Protein AF-M1N8I2-F1 (afdb_monomer)

Organism: NCBI:txid931276

Solvent-accessible surface area (backbone atoms only — not comparable to full-atom values): 5843 Å² total; per-residue (Å²): 134,85,81,77,73,77,91,69,78,76,63,72,50,46,72,57,96,87,40,76,35,54,60,81,72,56,94,90,54,83,43,53,17,76,81,79,70,45,77,57,53,86,85,63,51,53,88,51,69,68,58,28,52,51,28,64,56,58,30,38,48,61,67,54,48,52,52,52,51,54,50,50,39,69,74,36,86,63,51,58,59,53,52,56,50,54,54,53,54,67,76,76,109

Radius of gyration: 16.56 Å; Cα contacts (8 Å, |Δi|>4): 73; chains: 1; bounding box: 58×29×34 Å

Sequence (93 aa):
MKIVLDNNMNAEDYTRNGQNIPKKPEPGQPIICQYCNEIIYPSEFSKDSFQRKFEFKWHLHPWCKEAMLNQADRGTPGLIDERKKAARRLEEE

Foldseek 3Di:
DDPPPPPDPPQPF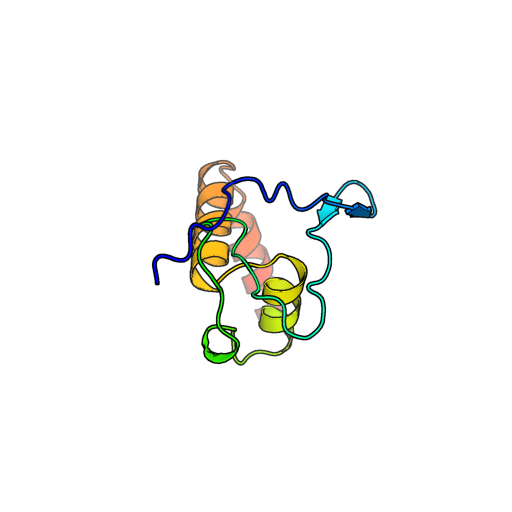DADPNDRWGPQDDVPDFQAAPQPRDTDDPVQADPDPVRNVVCRRRVHGPVSVVVVVVVVCVVDPPVVVVVVVVVVVVVVD

Mean predicted aligned error: 11.29 Å

pLDDT: mean 75.96, std 16.74, range [31.19, 94.06]

Structure (mmCIF, N/CA/C/O backbone):
data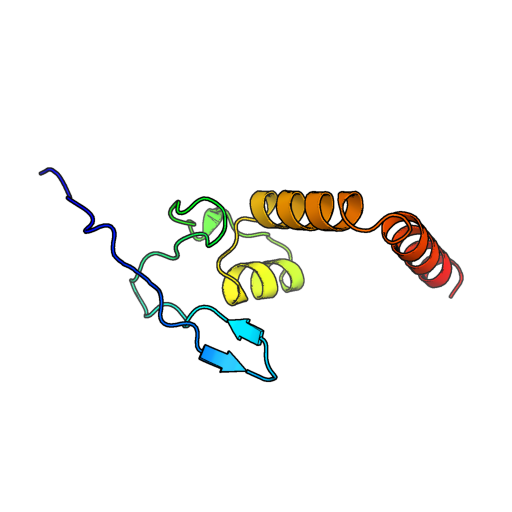_AF-M1N8I2-F1
#
_entry.id   AF-M1N8I2-F1
#
loop_
_atom_site.group_PDB
_atom_site.id
_atom_site.type_symbol
_atom_site.label_atom_id
_atom_site.label_alt_id
_atom_site.label_comp_id
_atom_site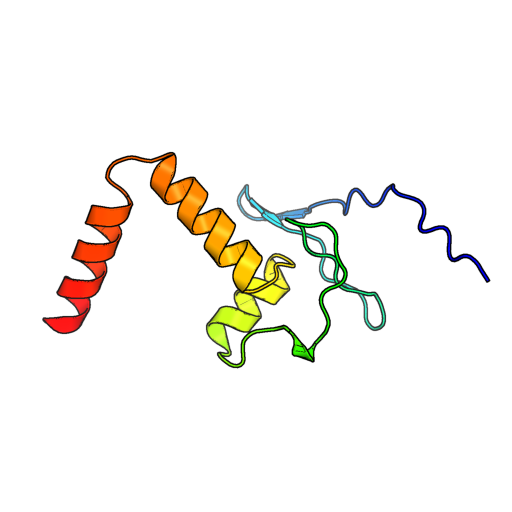.label_asym_id
_atom_site.label_entity_id
_atom_site.label_seq_id
_atom_site.pdbx_PDB_ins_code
_atom_site.Cartn_x
_atom_site.Cartn_y
_atom_site.Cartn_z
_atom_site.occupancy
_atom_site.B_iso_or_equiv
_atom_site.auth_seq_id
_atom_site.auth_comp_id
_atom_site.auth_asym_id
_atom_site.auth_atom_id
_atom_site.pdbx_PDB_model_num
ATOM 1 N N . MET A 1 1 ? -31.399 -11.433 7.686 1.00 35.91 1 MET A N 1
ATOM 2 C CA . MET A 1 1 ? -31.239 -9.987 7.427 1.00 35.91 1 MET A CA 1
ATOM 3 C C . MET A 1 1 ? -30.311 -9.834 6.234 1.00 35.91 1 MET A C 1
ATOM 5 O O . MET A 1 1 ? -29.158 -10.223 6.340 1.00 35.91 1 MET A O 1
ATOM 9 N N . LYS A 1 2 ? -30.821 -9.392 5.080 1.00 31.19 2 LYS A N 1
ATOM 10 C CA . LYS A 1 2 ? -29.981 -9.042 3.928 1.00 31.19 2 LYS A CA 1
ATOM 11 C C . LYS A 1 2 ? -29.542 -7.599 4.138 1.00 31.19 2 LYS A C 1
ATOM 13 O O . LYS A 1 2 ? -30.381 -6.708 4.076 1.00 31.19 2 LYS A O 1
ATOM 18 N N . ILE A 1 3 ? -28.270 -7.394 4.458 1.00 42.38 3 ILE A N 1
ATOM 19 C CA . ILE A 1 3 ? -27.675 -6.060 4.442 1.00 42.38 3 ILE A CA 1
ATOM 20 C C . ILE A 1 3 ? -27.515 -5.720 2.961 1.00 42.38 3 ILE A C 1
ATOM 22 O O . ILE A 1 3 ? -26.640 -6.251 2.282 1.00 42.38 3 ILE A O 1
ATOM 26 N N . VAL A 1 4 ? -28.451 -4.933 2.440 1.00 37.44 4 VAL A N 1
ATOM 27 C CA . VAL A 1 4 ? -28.302 -4.2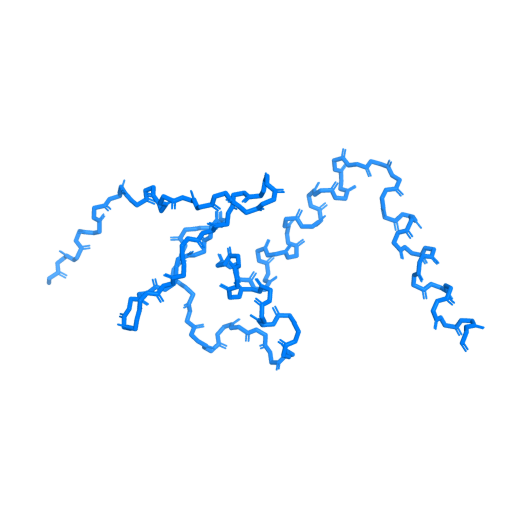75 1.146 1.00 37.44 4 VAL A CA 1
ATOM 28 C C . VAL A 1 4 ? -27.354 -3.115 1.420 1.00 37.44 4 VAL A C 1
ATOM 30 O O . VAL A 1 4 ? -27.743 -2.142 2.055 1.00 37.44 4 VAL A O 1
ATOM 33 N N . LEU A 1 5 ? -26.081 -3.274 1.062 1.00 43.44 5 LEU A N 1
ATOM 34 C CA . LEU A 1 5 ? -25.161 -2.146 1.010 1.00 43.44 5 LEU A CA 1
ATOM 35 C C . LEU A 1 5 ? -25.544 -1.351 -0.235 1.00 43.44 5 LEU A C 1
ATOM 37 O O . LEU A 1 5 ? -25.371 -1.828 -1.357 1.00 43.44 5 LEU A O 1
ATOM 41 N N . ASP A 1 6 ? -26.135 -0.179 -0.026 1.00 36.09 6 ASP A N 1
ATOM 42 C CA . ASP A 1 6 ? -26.370 0.795 -1.081 1.00 36.09 6 ASP A CA 1
ATOM 43 C C . ASP A 1 6 ? -25.030 1.111 -1.764 1.00 36.09 6 ASP A C 1
ATOM 45 O O . ASP A 1 6 ? -24.126 1.714 -1.184 1.00 36.09 6 ASP A O 1
ATOM 49 N N . ASN A 1 7 ? -24.895 0.638 -3.004 1.00 46.31 7 ASN A N 1
ATOM 50 C CA . ASN A 1 7 ? -23.716 0.740 -3.866 1.00 46.31 7 ASN A CA 1
ATOM 51 C C . ASN A 1 7 ? -23.500 2.175 -4.374 1.00 46.31 7 ASN A C 1
ATOM 53 O O . ASN A 1 7 ? -23.532 2.424 -5.577 1.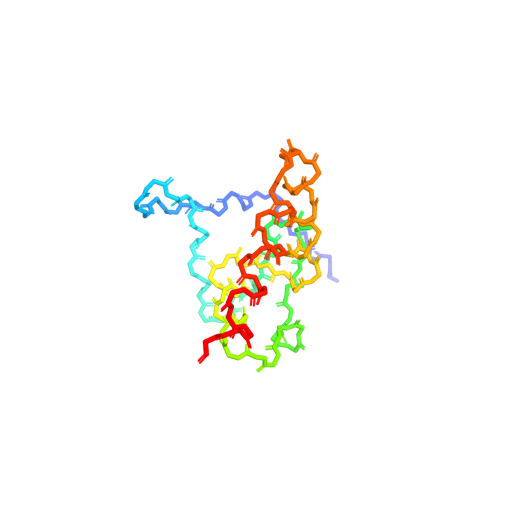00 46.31 7 ASN A O 1
ATOM 57 N N . ASN A 1 8 ? -23.319 3.136 -3.469 1.00 42.88 8 ASN A N 1
ATOM 58 C CA . ASN A 1 8 ? -23.127 4.536 -3.844 1.00 42.88 8 ASN A CA 1
ATOM 59 C C . ASN A 1 8 ? -22.169 5.299 -2.917 1.00 42.88 8 ASN A C 1
ATOM 61 O O . ASN A 1 8 ? -22.348 6.486 -2.662 1.00 42.88 8 ASN A O 1
ATOM 65 N N . MET A 1 9 ? -21.115 4.646 -2.421 1.00 42.66 9 MET A N 1
ATOM 66 C CA . MET A 1 9 ? -20.011 5.360 -1.772 1.00 42.66 9 MET A CA 1
ATOM 67 C C . MET A 1 9 ? -18.986 5.799 -2.818 1.00 42.66 9 MET A C 1
ATOM 69 O O . MET A 1 9 ? -17.888 5.257 -2.904 1.00 42.66 9 MET A O 1
ATOM 73 N N . ASN A 1 10 ? -19.331 6.843 -3.577 1.00 45.62 10 ASN A N 1
ATOM 74 C CA . ASN A 1 10 ? -18.312 7.803 -3.989 1.00 45.62 10 ASN A CA 1
ATOM 75 C C . ASN A 1 10 ? -17.798 8.438 -2.692 1.00 45.62 10 ASN A C 1
ATOM 77 O O . ASN A 1 10 ? -18.369 9.412 -2.202 1.00 45.62 10 ASN A O 1
ATOM 81 N N . ALA A 1 11 ? -16.792 7.817 -2.071 1.00 47.34 11 ALA A N 1
ATOM 82 C CA . ALA A 1 11 ? -16.041 8.447 -1.001 1.00 47.34 11 ALA A CA 1
ATOM 83 C C . ALA A 1 11 ? -15.533 9.761 -1.591 1.00 47.34 11 ALA A C 1
ATOM 85 O O . ALA A 1 11 ? -14.762 9.742 -2.539 1.00 47.34 11 ALA A O 1
ATOM 86 N N . GLU A 1 12 ? -16.071 10.889 -1.134 1.00 49.22 12 GLU A N 1
ATOM 87 C CA . GLU A 1 12 ? -15.700 12.205 -1.644 1.00 49.22 12 GLU A CA 1
ATOM 88 C C . GLU A 1 12 ? -14.205 12.415 -1.383 1.00 49.22 12 GLU A C 1
ATOM 90 O O . GLU A 1 12 ? -13.813 12.836 -0.293 1.00 49.22 12 GLU A O 1
ATOM 95 N N . ASP A 1 13 ? -13.372 12.043 -2.352 1.00 57.38 13 ASP A N 1
ATOM 96 C CA . ASP A 1 13 ? -11.930 12.189 -2.286 1.00 57.38 13 ASP A CA 1
ATOM 97 C C . ASP A 1 13 ? -11.606 13.641 -1.962 1.00 57.38 13 ASP A C 1
ATOM 99 O O . ASP A 1 13 ? -12.127 14.569 -2.586 1.00 57.38 13 ASP A O 1
ATOM 103 N N . TYR A 1 14 ? -10.744 13.860 -0.972 1.00 58.91 14 TYR A N 1
ATOM 104 C CA . TYR A 1 14 ? -10.245 15.202 -0.731 1.00 58.91 14 TYR A CA 1
ATOM 105 C C . TYR A 1 14 ? -8.927 15.371 -1.472 1.00 58.91 14 TYR A C 1
ATOM 107 O O . TYR A 1 14 ? -8.024 14.530 -1.414 1.00 58.91 14 TYR A O 1
ATOM 115 N N . THR A 1 15 ? -8.806 16.488 -2.177 1.00 57.16 15 THR A N 1
ATOM 116 C CA . THR A 1 15 ? -7.598 16.790 -2.928 1.00 57.16 15 THR A CA 1
ATOM 117 C C . THR A 1 15 ? -6.560 17.401 -1.990 1.00 57.16 15 THR A C 1
ATOM 119 O O . THR A 1 15 ? -6.762 18.481 -1.435 1.00 57.16 15 THR A O 1
ATOM 122 N N . ARG A 1 16 ? -5.413 16.740 -1.816 1.00 56.91 16 ARG A N 1
ATOM 123 C CA . ARG A 1 16 ? -4.244 17.315 -1.130 1.00 56.91 16 ARG A CA 1
ATOM 124 C C . ARG A 1 16 ? -3.065 17.309 -2.089 1.00 56.91 16 ARG A C 1
ATOM 126 O O . ARG A 1 16 ? -2.642 16.247 -2.529 1.00 56.91 16 ARG A O 1
ATOM 133 N N . ASN A 1 17 ? -2.520 18.485 -2.405 1.00 60.09 17 ASN A N 1
ATOM 134 C CA . ASN A 1 17 ? -1.415 18.643 -3.363 1.00 60.09 17 ASN A CA 1
ATOM 135 C C . ASN A 1 17 ? -1.700 17.992 -4.736 1.00 60.09 17 ASN A C 1
ATOM 137 O O . ASN A 1 17 ? -0.824 17.356 -5.313 1.00 60.09 17 ASN A O 1
ATOM 141 N N . GLY A 1 18 ? -2.940 18.088 -5.230 1.00 66.94 18 GLY A N 1
ATOM 142 C CA . GLY A 1 18 ? -3.353 17.475 -6.502 1.00 66.94 18 GLY A CA 1
ATOM 143 C C . GLY A 1 18 ? -3.571 15.956 -6.459 1.00 66.94 18 GLY A C 1
ATOM 14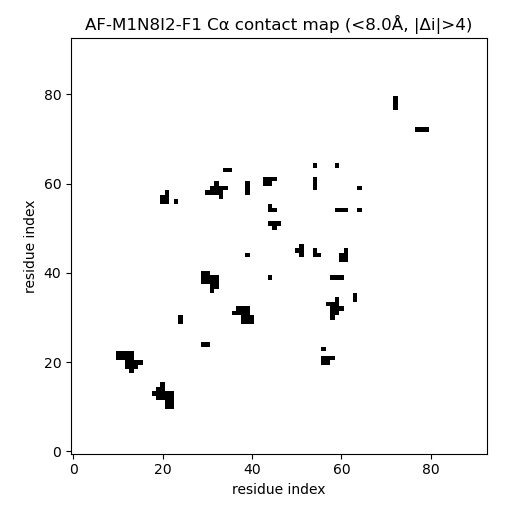4 O O . GLY A 1 18 ? -3.888 15.367 -7.486 1.00 66.94 18 GLY A O 1
ATOM 145 N N . GLN A 1 19 ? -3.421 15.314 -5.296 1.00 63.06 19 GLN A N 1
ATOM 146 C CA . GLN A 1 19 ? -3.724 13.895 -5.103 1.00 63.06 19 GLN A CA 1
ATOM 147 C C . GLN A 1 19 ? -5.129 13.736 -4.523 1.00 63.06 19 GLN A C 1
ATOM 149 O O . GLN A 1 19 ? -5.419 14.328 -3.482 1.00 63.06 19 GLN A O 1
ATOM 154 N N . ASN A 1 20 ? -5.968 12.921 -5.162 1.00 71.56 20 ASN A N 1
ATOM 155 C CA . ASN A 1 20 ? -7.254 12.494 -4.612 1.00 71.56 20 ASN A CA 1
ATOM 156 C C . ASN A 1 20 ? -7.005 11.405 -3.574 1.00 71.56 20 ASN A C 1
ATOM 158 O O . ASN A 1 20 ? -6.590 10.303 -3.921 1.00 71.56 20 ASN A O 1
ATOM 162 N N . ILE A 1 21 ? -7.165 11.754 -2.299 1.00 77.50 21 ILE A N 1
ATOM 163 C CA . ILE A 1 21 ? -6.956 10.838 -1.179 1.00 77.50 21 ILE A CA 1
ATOM 164 C C . ILE A 1 21 ? -8.334 10.474 -0.614 1.00 77.50 21 ILE A C 1
ATOM 166 O O . ILE A 1 21 ? -9.119 11.391 -0.340 1.00 77.50 21 ILE A O 1
ATOM 170 N N . PRO A 1 22 ? -8.607 9.180 -0.367 1.00 81.31 22 PRO A N 1
ATOM 171 C CA . PRO A 1 22 ? -9.836 8.767 0.291 1.00 81.31 22 PRO A CA 1
ATOM 172 C C . PRO A 1 22 ? -9.983 9.452 1.648 1.00 81.31 22 PRO A C 1
ATOM 174 O O . PRO A 1 22 ? -9.018 9.577 2.410 1.00 81.31 22 PRO A O 1
ATOM 177 N N . LYS A 1 23 ? -11.200 9.891 1.982 1.00 81.62 23 LYS A N 1
ATOM 178 C CA . LYS A 1 23 ? -11.491 10.423 3.320 1.00 81.62 23 LYS A CA 1
ATOM 179 C C . LYS A 1 23 ? -11.112 9.403 4.382 1.00 81.62 23 LYS A C 1
ATOM 181 O O . LYS A 1 23 ? -11.422 8.225 4.257 1.00 81.62 23 LYS A O 1
ATOM 186 N N . LYS A 1 24 ? -10.484 9.879 5.457 1.00 80.56 24 LYS A N 1
ATOM 187 C CA . LYS A 1 24 ? -10.165 9.047 6.618 1.00 80.56 24 LYS A CA 1
ATOM 188 C C . LYS A 1 24 ? -11.454 8.380 7.139 1.00 80.56 24 LYS A C 1
ATOM 190 O O . LYS A 1 24 ? -12.454 9.083 7.285 1.00 80.56 24 LYS A O 1
ATOM 195 N N . PRO A 1 25 ? -11.432 7.081 7.476 1.00 81.12 25 PRO A N 1
ATOM 196 C CA . PRO A 1 25 ? -12.603 6.400 7.991 1.00 81.12 25 PRO A CA 1
ATOM 197 C C . PRO A 1 25 ? -12.872 6.871 9.424 1.00 81.12 25 PRO A C 1
ATOM 199 O O . PRO A 1 25 ? -11.942 7.068 10.219 1.00 81.12 25 PRO A O 1
ATOM 202 N N . GLU A 1 26 ? -14.144 7.081 9.752 1.00 81.94 26 GLU A N 1
ATOM 203 C CA . GLU A 1 26 ? -14.560 7.415 11.113 1.00 81.94 26 GLU A CA 1
ATOM 204 C C . GLU A 1 26 ? -14.424 6.199 12.046 1.00 81.94 26 GLU A C 1
ATOM 206 O O . GLU A 1 26 ? -14.462 5.052 11.586 1.00 81.94 26 GLU A O 1
ATOM 211 N N . PRO A 1 27 ? -14.261 6.401 13.367 1.00 79.56 27 PRO A N 1
ATOM 212 C CA . PRO A 1 27 ? -14.216 5.295 14.316 1.00 79.56 27 PRO A CA 1
ATOM 213 C C . PRO A 1 27 ? -15.456 4.395 14.197 1.00 79.56 27 PRO A C 1
ATOM 215 O O . PRO A 1 27 ? -16.582 4.853 14.356 1.00 79.56 27 PRO A O 1
ATOM 218 N N . GLY A 1 28 ? -15.241 3.105 13.926 1.00 80.19 28 GLY A N 1
ATOM 219 C CA . GLY A 1 28 ? -16.311 2.113 13.770 1.00 80.19 28 GLY A CA 1
ATOM 220 C C . GLY A 1 28 ? -16.832 1.929 12.341 1.00 80.19 28 GLY A C 1
ATOM 221 O O . GLY A 1 28 ? -17.585 0.987 12.108 1.00 80.19 28 GLY A O 1
ATOM 222 N N . GLN A 1 29 ? -16.412 2.757 11.379 1.00 83.50 29 GLN A N 1
ATOM 223 C CA . GLN A 1 29 ? -16.720 2.542 9.962 1.00 83.50 29 GLN A CA 1
ATOM 224 C C . GLN A 1 29 ? -15.789 1.482 9.347 1.00 83.50 29 GLN A C 1
ATOM 226 O O . GLN A 1 29 ? -14.593 1.460 9.665 1.00 83.50 29 GLN A O 1
ATOM 231 N N . PRO A 1 30 ? -16.300 0.605 8.460 1.00 85.44 30 PRO A N 1
ATOM 232 C CA . PRO A 1 30 ? -15.458 -0.316 7.713 1.00 85.44 30 PRO A CA 1
ATOM 233 C C . PRO A 1 30 ? -14.573 0.456 6.729 1.00 85.44 30 PRO A C 1
ATOM 235 O O . PRO A 1 30 ? -14.989 1.440 6.119 1.00 85.44 30 PRO A O 1
ATOM 238 N N . ILE A 1 31 ? -13.342 -0.015 6.556 1.00 89.69 31 ILE A N 1
ATOM 239 C CA . ILE A 1 31 ? -12.426 0.515 5.544 1.00 89.69 31 ILE A CA 1
ATOM 240 C C . ILE A 1 31 ? -12.668 -0.275 4.266 1.00 89.69 31 ILE A C 1
ATOM 242 O O . ILE A 1 31 ? -12.586 -1.497 4.294 1.00 89.69 31 ILE A O 1
ATOM 246 N N . ILE A 1 32 ? -12.962 0.402 3.158 1.00 90.62 32 ILE A N 1
ATOM 247 C CA . ILE A 1 32 ? -13.229 -0.244 1.867 1.00 90.62 32 ILE A CA 1
ATOM 248 C C . ILE A 1 32 ? -12.037 -0.045 0.938 1.00 90.62 32 ILE A C 1
ATOM 250 O O . ILE A 1 32 ? -11.592 1.086 0.722 1.00 90.62 32 ILE A O 1
ATOM 254 N N . CYS A 1 33 ? -11.534 -1.144 0.378 1.00 91.12 33 CYS A N 1
ATOM 255 C CA . CYS A 1 33 ? -10.424 -1.127 -0.558 1.00 91.12 33 CYS A CA 1
ATOM 256 C C . CYS A 1 33 ? -10.787 -0.366 -1.834 1.00 91.12 33 CYS A C 1
ATOM 258 O O . CYS A 1 33 ? -11.722 -0.750 -2.525 1.00 91.12 33 CYS A O 1
ATOM 260 N N . GLN A 1 34 ? -10.002 0.646 -2.207 1.00 88.62 34 GLN A N 1
ATOM 261 C CA . GLN A 1 34 ? -10.251 1.442 -3.421 1.00 88.62 34 GLN A CA 1
ATOM 262 C C . GLN A 1 34 ? -9.992 0.681 -4.727 1.00 88.62 34 GLN A C 1
ATOM 264 O O . GLN A 1 34 ? -10.361 1.148 -5.798 1.00 88.62 34 GLN A O 1
ATOM 269 N N . TYR A 1 35 ? -9.318 -0.470 -4.659 1.00 89.69 35 TYR A N 1
ATOM 270 C CA . TYR A 1 35 ? -8.991 -1.265 -5.841 1.00 89.69 35 TYR A CA 1
ATOM 271 C C . TYR A 1 35 ? -10.000 -2.391 -6.094 1.00 89.69 35 TYR A C 1
ATOM 273 O O . TYR A 1 35 ? -10.449 -2.564 -7.222 1.00 89.69 35 TYR A O 1
ATOM 281 N N . CYS A 1 36 ? -10.355 -3.166 -5.061 1.00 90.69 36 CYS A N 1
ATOM 282 C CA . CYS A 1 36 ? -11.260 -4.316 -5.193 1.00 90.69 36 CYS A CA 1
ATOM 283 C C . CYS A 1 36 ? -12.659 -4.099 -4.594 1.00 90.69 36 CYS A C 1
ATOM 285 O O . CYS A 1 36 ? -13.509 -4.967 -4.754 1.00 90.69 36 CYS A O 1
ATOM 287 N N . ASN A 1 37 ? -12.913 -2.968 -3.925 1.00 89.38 37 ASN A N 1
ATOM 288 C CA . ASN A 1 37 ? -14.175 -2.634 -3.249 1.00 89.38 37 ASN A CA 1
ATOM 289 C C . ASN A 1 37 ? -14.600 -3.589 -2.117 1.00 89.38 37 ASN A C 1
ATOM 291 O O . ASN A 1 37 ? -15.745 -3.552 -1.670 1.00 89.38 37 ASN A O 1
ATOM 295 N N . GLU A 1 38 ? -13.684 -4.413 -1.610 1.00 91.88 38 GLU A N 1
ATOM 296 C CA . GLU A 1 38 ? -13.922 -5.278 -0.450 1.00 91.88 38 GLU A CA 1
ATOM 297 C C . GLU A 1 38 ? -13.547 -4.583 0.867 1.00 91.88 38 GLU A C 1
ATOM 299 O O . GLU A 1 38 ? -12.751 -3.639 0.893 1.00 91.88 38 GLU A O 1
ATOM 304 N N . ILE A 1 39 ? -14.126 -5.054 1.973 1.00 90.94 39 ILE A N 1
ATOM 305 C CA . ILE A 1 39 ? -13.815 -4.562 3.320 1.00 90.94 39 ILE A CA 1
ATOM 306 C C . ILE A 1 39 ? -12.409 -5.025 3.709 1.00 90.94 39 ILE A C 1
ATOM 308 O O . ILE A 1 39 ? -12.128 -6.215 3.654 1.00 90.94 39 ILE A O 1
ATOM 312 N N . ILE A 1 40 ? -11.573 -4.091 4.165 1.00 92.44 40 ILE A N 1
ATOM 313 C CA . ILE A 1 40 ? -10.248 -4.361 4.723 1.00 92.44 40 ILE A CA 1
ATOM 314 C C . ILE A 1 40 ? -10.373 -4.529 6.236 1.00 92.44 40 ILE A C 1
ATOM 316 O O . ILE A 1 40 ? -10.691 -3.577 6.963 1.00 92.44 40 ILE A O 1
ATOM 320 N N . TYR A 1 41 ? -10.064 -5.717 6.742 1.00 91.00 41 TYR A N 1
ATOM 321 C CA . TYR A 1 41 ? -10.005 -5.961 8.176 1.00 91.00 41 TYR A CA 1
ATOM 322 C C . TYR A 1 41 ? -8.673 -5.477 8.777 1.00 91.00 41 TYR A C 1
ATOM 324 O O . TYR A 1 41 ? -7.620 -5.572 8.144 1.00 91.00 41 TYR A O 1
ATOM 332 N N . PRO A 1 42 ? -8.651 -5.020 10.048 1.00 86.69 42 PRO A N 1
ATOM 333 C CA . PRO A 1 42 ? -7.419 -4.596 10.720 1.00 86.69 42 PRO A CA 1
ATOM 334 C C . PRO A 1 42 ? -6.289 -5.639 10.717 1.00 86.69 42 PRO A C 1
ATOM 336 O O . PRO A 1 42 ? -5.118 -5.269 10.792 1.00 86.69 42 PRO A O 1
ATOM 339 N N . SER A 1 43 ? -6.647 -6.925 10.654 1.00 89.94 43 SER A N 1
ATOM 340 C CA . SER A 1 43 ? -5.736 -8.070 10.583 1.00 89.94 43 SER A CA 1
ATOM 341 C C . SER A 1 43 ? -5.074 -8.266 9.219 1.00 89.94 43 SER A C 1
ATOM 343 O O . SER A 1 43 ? -4.075 -8.974 9.146 1.00 89.94 43 SER A O 1
ATOM 345 N N . GLU A 1 44 ? -5.622 -7.676 8.157 1.00 90.62 44 GLU A N 1
ATOM 346 C CA . GLU A 1 44 ? -5.139 -7.840 6.779 1.00 90.62 44 GLU A CA 1
ATOM 347 C C . GLU A 1 44 ? -4.103 -6.790 6.381 1.00 90.62 44 GLU A C 1
ATOM 349 O O . GLU A 1 44 ? -3.447 -6.926 5.353 1.00 90.62 44 GLU A O 1
ATOM 354 N N . PHE A 1 45 ? -3.924 -5.751 7.198 1.00 90.88 45 PHE A N 1
ATOM 355 C CA . PHE A 1 45 ? -2.858 -4.778 7.000 1.00 90.88 45 PHE A CA 1
ATOM 356 C C . PHE A 1 45 ? -1.476 -5.385 7.247 1.00 90.88 45 PHE A C 1
ATOM 358 O O . PHE A 1 45 ? -1.289 -6.274 8.084 1.00 90.88 45 PHE A O 1
ATOM 365 N N . SER A 1 46 ? -0.474 -4.813 6.584 1.00 91.81 46 SER A N 1
ATOM 366 C CA . SER A 1 46 ? 0.925 -5.153 6.803 1.00 91.81 46 SER A CA 1
ATOM 367 C C . SER A 1 46 ? 1.347 -4.937 8.257 1.00 91.81 46 SER A C 1
ATOM 369 O O . SER A 1 46 ? 0.937 -3.989 8.932 1.00 91.81 46 SER A O 1
ATOM 371 N N . LYS A 1 47 ? 2.238 -5.809 8.743 1.00 90.50 47 LYS A N 1
ATOM 372 C CA . LYS A 1 47 ? 2.881 -5.649 10.059 1.00 90.50 47 LYS A CA 1
ATOM 373 C C . LYS A 1 47 ? 3.896 -4.509 10.068 1.00 90.50 47 LYS A C 1
ATOM 375 O O . LYS A 1 47 ? 4.123 -3.905 11.115 1.00 90.50 47 LYS A O 1
ATOM 380 N N . ASP A 1 48 ? 4.496 -4.220 8.915 1.00 92.12 48 ASP A N 1
ATOM 381 C CA . ASP A 1 48 ? 5.425 -3.109 8.774 1.00 92.12 48 ASP A CA 1
ATOM 382 C C . ASP A 1 48 ? 4.703 -1.764 8.932 1.00 92.12 48 ASP A C 1
ATOM 384 O O . ASP A 1 48 ? 3.705 -1.478 8.267 1.00 92.12 48 ASP A O 1
ATOM 388 N N . SER A 1 49 ? 5.224 -0.920 9.823 1.00 88.50 49 SER A N 1
ATOM 389 C CA . SER A 1 49 ? 4.568 0.335 10.197 1.00 88.50 49 SER A CA 1
ATOM 390 C C . SER A 1 49 ? 4.526 1.352 9.055 1.00 88.50 49 SER A C 1
ATOM 392 O O . SER A 1 49 ? 3.599 2.165 8.989 1.00 88.50 49 SER A O 1
ATOM 394 N N . PHE A 1 50 ? 5.507 1.317 8.151 1.00 88.38 50 PHE A N 1
ATOM 395 C CA . PHE A 1 50 ? 5.579 2.225 7.017 1.00 88.38 50 PHE A CA 1
ATOM 396 C C . PHE A 1 50 ? 4.583 1.808 5.929 1.00 88.38 50 PHE A C 1
ATOM 398 O O . PHE A 1 50 ? 3.772 2.630 5.493 1.00 88.38 50 PHE A O 1
ATOM 405 N N . GLN A 1 51 ? 4.566 0.521 5.567 1.00 87.88 51 GLN A N 1
ATOM 406 C CA . GLN A 1 51 ? 3.593 -0.052 4.633 1.00 87.88 51 GLN A CA 1
ATOM 407 C C . GLN A 1 51 ? 2.161 0.133 5.139 1.00 87.88 51 GLN A C 1
ATOM 409 O O . GLN A 1 51 ? 1.314 0.647 4.410 1.00 87.88 51 GLN A O 1
ATOM 414 N N . ARG A 1 52 ? 1.913 -0.152 6.421 1.00 89.25 52 ARG A N 1
ATOM 415 C CA . ARG A 1 52 ? 0.590 -0.012 7.037 1.00 89.25 52 ARG A CA 1
ATOM 416 C C . ARG A 1 52 ? 0.056 1.415 6.994 1.00 89.25 52 ARG A C 1
ATOM 418 O O . ARG A 1 52 ? -1.127 1.621 6.739 1.00 89.25 52 ARG A O 1
ATOM 425 N N . LYS A 1 53 ? 0.908 2.422 7.222 1.00 88.75 53 LYS A N 1
ATOM 426 C CA . LYS A 1 53 ? 0.510 3.837 7.089 1.00 88.75 53 LYS A CA 1
ATOM 427 C C . LYS A 1 53 ? 0.077 4.164 5.665 1.00 88.75 53 LYS A C 1
ATOM 429 O O . LYS A 1 53 ? -0.877 4.914 5.483 1.00 88.75 53 LYS A O 1
ATOM 434 N N . PHE A 1 54 ? 0.773 3.620 4.669 1.00 88.44 54 PHE A N 1
ATOM 435 C CA . PHE A 1 54 ? 0.412 3.799 3.268 1.00 88.44 54 PHE A CA 1
ATOM 436 C C . PHE A 1 54 ? -0.916 3.104 2.943 1.00 88.44 54 PHE A C 1
ATOM 438 O O . PHE A 1 54 ? -1.817 3.746 2.413 1.00 88.44 54 PHE A O 1
ATOM 445 N N . GLU A 1 55 ? -1.050 1.827 3.297 1.00 90.31 55 GLU A N 1
ATOM 446 C CA . GLU A 1 55 ? -2.263 1.023 3.086 1.00 90.31 55 GLU A CA 1
ATOM 447 C C . GLU A 1 55 ? -3.488 1.669 3.732 1.00 90.31 55 GLU A C 1
ATOM 449 O O . GLU A 1 55 ? -4.538 1.779 3.107 1.00 90.31 55 GLU A O 1
ATOM 454 N N . PHE A 1 56 ? -3.338 2.172 4.958 1.00 89.81 56 PHE A N 1
ATOM 455 C CA . PHE A 1 56 ? -4.401 2.878 5.661 1.00 89.81 56 PHE A CA 1
ATOM 456 C C . PHE A 1 56 ? -4.700 4.250 5.050 1.00 89.81 56 PHE A C 1
ATOM 458 O O . PHE A 1 56 ? -5.855 4.638 4.974 1.00 89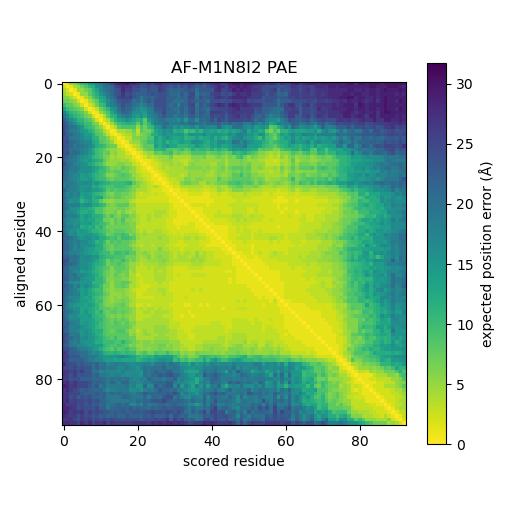.81 56 PHE A O 1
ATOM 465 N N . LYS A 1 57 ? -3.692 5.007 4.602 1.00 87.75 57 LYS A N 1
ATOM 466 C CA . LYS A 1 57 ? -3.913 6.320 3.969 1.00 87.75 57 LYS A CA 1
ATOM 467 C C . LYS A 1 57 ? -4.698 6.201 2.660 1.00 87.75 57 LYS A C 1
ATOM 469 O O . LYS A 1 57 ? -5.488 7.083 2.351 1.00 87.75 57 LYS A O 1
ATOM 474 N N . TRP A 1 58 ? -4.429 5.154 1.888 1.00 89.00 58 TRP A N 1
ATOM 475 C CA . TRP A 1 58 ? -5.001 4.960 0.555 1.00 89.00 58 TRP A CA 1
ATOM 476 C C . TRP A 1 58 ? -6.152 3.955 0.521 1.00 89.00 58 TRP A C 1
ATOM 478 O O . TRP A 1 58 ? -6.691 3.709 -0.551 1.00 89.00 58 TRP A O 1
ATOM 488 N N . HIS A 1 59 ? -6.513 3.379 1.671 1.00 91.94 59 HIS A N 1
ATOM 489 C CA . HIS A 1 59 ? -7.473 2.282 1.794 1.00 91.94 59 HIS A CA 1
ATOM 490 C C . HIS A 1 59 ? -7.203 1.176 0.768 1.00 91.94 59 HIS A C 1
ATOM 492 O O . HIS A 1 59 ? -7.982 0.952 -0.156 1.00 91.94 59 HIS A O 1
ATOM 498 N N . LEU A 1 60 ? -6.065 0.499 0.904 1.00 92.75 60 LEU A N 1
ATOM 499 C CA . LEU A 1 60 ? -5.656 -0.572 -0.002 1.00 92.75 60 LEU A CA 1
ATOM 500 C C . LEU A 1 60 ? -5.204 -1.799 0.775 1.00 92.75 60 LEU A C 1
ATOM 502 O O . LEU A 1 60 ? -4.418 -1.682 1.715 1.00 92.75 60 LEU A O 1
ATOM 506 N N . HIS A 1 61 ? -5.633 -2.976 0.319 1.00 94.06 61 HIS A N 1
ATOM 507 C CA . HIS A 1 61 ? -5.008 -4.223 0.737 1.00 94.06 61 HIS A CA 1
ATOM 508 C C . HIS A 1 61 ? -3.530 -4.254 0.316 1.00 94.06 61 HIS A C 1
ATOM 510 O O . HIS A 1 61 ? -3.197 -3.728 -0.758 1.00 94.06 61 HIS A O 1
ATOM 516 N N . PRO A 1 62 ? -2.656 -4.939 1.077 1.00 92.19 62 PRO A N 1
ATOM 517 C CA . PRO A 1 62 ? -1.254 -5.114 0.699 1.00 92.19 62 PRO A CA 1
ATOM 518 C C . PRO A 1 62 ? -1.093 -5.698 -0.716 1.00 92.19 62 PRO A C 1
ATOM 520 O O . PRO A 1 62 ? -0.346 -5.162 -1.533 1.00 92.19 62 PRO A O 1
ATOM 523 N N . TRP A 1 63 ? -1.873 -6.729 -1.059 1.00 92.25 63 TRP A N 1
ATOM 524 C CA . TRP A 1 63 ? -1.811 -7.370 -2.380 1.00 92.25 63 TRP A CA 1
ATOM 525 C C . TRP A 1 63 ? -2.393 -6.500 -3.503 1.00 92.25 63 TRP A C 1
ATOM 527 O O . TRP A 1 63 ? -1.874 -6.495 -4.618 1.00 92.25 63 TRP A O 1
ATOM 537 N N . CYS A 1 64 ? -3.442 -5.717 -3.230 1.00 92.38 64 CYS A N 1
ATOM 538 C CA . CYS A 1 64 ? -3.998 -4.777 -4.208 1.00 92.38 64 CYS A CA 1
ATOM 539 C C . CYS A 1 64 ? -3.005 -3.659 -4.536 1.00 92.38 64 CYS A C 1
ATOM 541 O O . CYS A 1 64 ? -2.878 -3.256 -5.692 1.00 92.38 64 CYS A O 1
ATOM 543 N N . LYS A 1 65 ? -2.262 -3.185 -3.530 1.00 90.25 65 LYS A N 1
ATOM 544 C CA . LYS A 1 65 ? -1.175 -2.229 -3.733 1.00 90.25 65 LYS A CA 1
ATOM 545 C C . LYS A 1 65 ? -0.102 -2.806 -4.657 1.00 90.25 65 LYS A C 1
ATOM 547 O O . LYS A 1 65 ? 0.303 -2.130 -5.601 1.00 90.25 65 LYS A O 1
ATOM 552 N N . GLU A 1 66 ? 0.358 -4.028 -4.402 1.00 89.12 66 GLU A N 1
ATOM 553 C CA . GLU A 1 66 ? 1.356 -4.681 -5.257 1.00 89.12 66 GLU A CA 1
ATOM 554 C C . GLU A 1 66 ? 0.850 -4.858 -6.691 1.00 89.12 66 GLU A C 1
ATOM 556 O O . GLU A 1 66 ? 1.566 -4.537 -7.639 1.00 89.12 66 GLU A O 1
ATOM 561 N N . ALA A 1 67 ? -0.402 -5.289 -6.867 1.00 89.69 67 ALA A N 1
ATOM 562 C CA . ALA A 1 67 ? -1.024 -5.411 -8.183 1.00 89.69 67 ALA A CA 1
ATOM 563 C C . ALA A 1 67 ? -1.043 -4.071 -8.939 1.00 89.69 67 ALA A C 1
ATOM 565 O O . ALA A 1 67 ? -0.656 -4.017 -10.108 1.00 89.69 67 ALA A O 1
ATOM 566 N N . MET A 1 68 ? -1.412 -2.980 -8.261 1.00 87.44 68 MET A N 1
ATOM 567 C CA . MET A 1 68 ? -1.416 -1.633 -8.834 1.00 87.44 68 MET A CA 1
ATOM 568 C C . MET A 1 68 ? -0.010 -1.178 -9.251 1.00 87.44 68 MET A C 1
ATOM 570 O O . MET A 1 68 ? 0.170 -0.647 -10.347 1.00 87.44 68 MET A O 1
ATOM 574 N N . LEU A 1 69 ? 1.003 -1.413 -8.410 1.00 84.19 69 LEU A N 1
ATOM 575 C CA . LEU A 1 69 ? 2.393 -1.077 -8.730 1.00 84.19 69 LEU A CA 1
ATOM 576 C C . LEU A 1 69 ? 2.908 -1.888 -9.921 1.00 84.19 69 LEU A C 1
ATOM 578 O O . LEU A 1 69 ? 3.514 -1.317 -10.821 1.00 84.19 69 LEU A O 1
ATOM 582 N N . ASN A 1 70 ? 2.611 -3.186 -9.965 1.00 85.25 70 ASN A N 1
ATOM 583 C CA . ASN A 1 70 ? 2.974 -4.053 -11.083 1.00 85.25 70 ASN A CA 1
ATOM 584 C C . ASN A 1 70 ? 2.302 -3.614 -12.390 1.00 85.25 70 ASN A C 1
ATOM 586 O O . ASN A 1 70 ? 2.909 -3.676 -13.459 1.00 85.25 70 ASN A O 1
ATOM 590 N N . GLN A 1 71 ? 1.050 -3.160 -12.325 1.00 86.31 71 GLN A N 1
ATOM 591 C CA . GLN A 1 71 ? 0.348 -2.621 -13.486 1.00 86.31 71 GLN A CA 1
ATOM 592 C C . GLN A 1 71 ? 0.979 -1.308 -13.966 1.00 86.31 71 GLN A C 1
ATOM 594 O O . GLN A 1 71 ? 1.193 -1.149 -15.168 1.00 86.31 71 GLN A O 1
ATOM 599 N N . ALA A 1 72 ? 1.324 -0.397 -13.053 1.00 83.19 72 ALA A N 1
ATOM 600 C CA . ALA A 1 72 ? 2.015 0.849 -13.387 1.00 83.19 72 ALA A CA 1
ATOM 601 C C . ALA A 1 72 ? 3.392 0.590 -14.022 1.00 83.19 72 ALA A C 1
ATOM 603 O O . ALA A 1 72 ? 3.746 1.217 -15.021 1.00 83.19 72 ALA A O 1
ATOM 604 N N . ASP A 1 73 ? 4.123 -0.387 -13.485 1.00 80.19 73 ASP A N 1
ATOM 605 C CA . ASP A 1 73 ? 5.418 -0.832 -13.995 1.00 80.19 73 ASP A CA 1
ATOM 606 C C . ASP A 1 73 ? 5.302 -1.418 -15.412 1.00 80.19 73 ASP A C 1
ATOM 608 O O . ASP A 1 73 ? 6.134 -1.133 -16.270 1.00 80.19 73 ASP A O 1
ATOM 612 N N . ARG A 1 74 ? 4.243 -2.191 -15.696 1.00 81.31 74 ARG A N 1
ATOM 613 C CA . ARG A 1 74 ? 3.955 -2.700 -17.052 1.00 81.31 74 ARG A CA 1
ATOM 614 C C . ARG A 1 74 ? 3.536 -1.597 -18.021 1.00 81.31 74 ARG A C 1
ATOM 616 O O . ARG A 1 74 ? 3.878 -1.666 -19.197 1.00 81.31 74 ARG A O 1
ATOM 623 N N . GLY A 1 75 ? 2.784 -0.608 -17.541 1.00 78.62 75 GLY A N 1
ATOM 624 C CA . GLY A 1 75 ? 2.336 0.534 -18.342 1.00 78.62 75 GLY A CA 1
ATOM 625 C C . GLY A 1 75 ? 3.446 1.539 -18.651 1.00 78.62 75 GLY A C 1
ATOM 626 O O . GLY A 1 75 ? 3.318 2.309 -19.599 1.00 78.62 75 GLY A O 1
ATOM 627 N N . THR A 1 76 ? 4.540 1.514 -17.884 1.00 76.44 76 THR A N 1
ATOM 628 C CA . THR A 1 76 ? 5.655 2.460 -18.005 1.00 76.44 76 THR A CA 1
ATOM 629 C C . THR A 1 76 ? 6.963 1.705 -18.264 1.00 76.44 76 THR A C 1
ATOM 631 O O . THR A 1 76 ? 7.740 1.467 -17.331 1.00 76.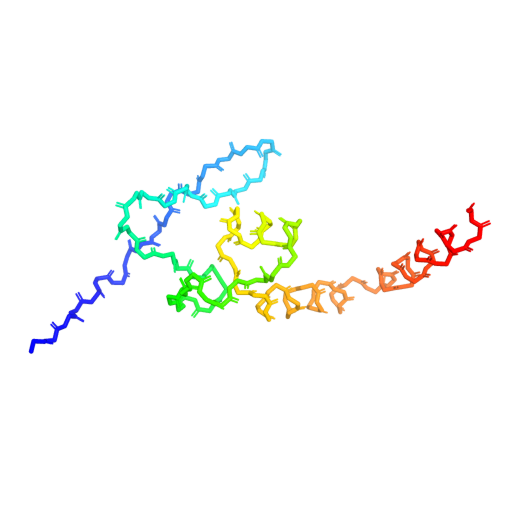44 76 THR A O 1
ATOM 634 N N . PRO A 1 77 ? 7.236 1.298 -19.518 1.00 65.38 77 PRO A N 1
ATOM 635 C CA . PRO A 1 77 ? 8.481 0.614 -19.853 1.00 65.38 77 PRO A CA 1
ATOM 636 C C . PRO A 1 77 ? 9.694 1.463 -19.430 1.00 65.38 77 PRO A C 1
ATOM 638 O O . PRO A 1 77 ? 9.797 2.633 -19.788 1.00 65.38 77 PRO A O 1
ATOM 641 N N . GLY A 1 78 ? 10.588 0.877 -18.623 1.00 69.44 78 GLY A N 1
ATOM 642 C CA . GLY A 1 78 ? 11.765 1.537 -18.034 1.00 69.44 78 GLY A CA 1
ATOM 643 C C . GLY A 1 78 ? 11.674 1.817 -16.526 1.00 69.44 78 GLY A C 1
ATOM 644 O O . GLY A 1 78 ? 12.706 1.930 -15.868 1.00 69.44 78 GLY A O 1
ATOM 645 N N . LEU A 1 79 ? 10.473 1.838 -15.931 1.00 69.00 79 LEU A N 1
ATOM 646 C CA . LEU A 1 79 ? 10.302 2.130 -14.496 1.00 69.00 79 LEU A CA 1
ATOM 647 C C . LEU A 1 79 ? 10.870 1.022 -13.585 1.00 69.00 79 LEU A C 1
ATOM 649 O O . LEU A 1 79 ? 11.412 1.300 -12.514 1.00 69.00 79 LEU A O 1
ATOM 653 N N . ILE A 1 80 ? 10.790 -0.237 -14.033 1.00 68.12 80 ILE A N 1
ATOM 654 C CA . ILE A 1 80 ? 11.353 -1.403 -13.329 1.00 68.12 80 ILE A CA 1
ATOM 655 C C . ILE A 1 80 ? 12.878 -1.302 -13.246 1.00 68.12 80 ILE A C 1
ATOM 657 O O . ILE A 1 80 ? 13.462 -1.572 -12.195 1.00 68.12 80 ILE A O 1
ATOM 661 N N . ASP A 1 81 ? 13.528 -0.908 -14.341 1.00 72.31 81 ASP A N 1
ATOM 662 C CA . ASP A 1 81 ? 14.985 -0.794 -14.391 1.00 72.31 81 ASP A CA 1
ATOM 663 C C . ASP A 1 81 ? 15.483 0.356 -13.516 1.00 72.31 81 ASP A C 1
ATOM 665 O O . ASP A 1 81 ? 16.498 0.213 -12.833 1.00 72.31 81 ASP A O 1
ATOM 669 N N . GLU A 1 82 ? 14.732 1.456 -13.449 1.00 72.69 82 GLU A N 1
ATOM 670 C CA . GLU A 1 82 ? 15.020 2.567 -12.540 1.00 72.69 82 GLU A CA 1
ATOM 671 C C . GLU A 1 82 ? 14.841 2.168 -11.064 1.00 72.69 82 GLU A C 1
ATOM 673 O O . GLU A 1 82 ? 15.705 2.476 -10.241 1.00 72.69 82 GLU A O 1
ATOM 678 N N . ARG A 1 83 ? 13.813 1.378 -10.714 1.00 69.75 83 ARG A N 1
ATOM 679 C CA . ARG A 1 83 ? 13.673 0.815 -9.353 1.00 69.75 83 ARG A CA 1
ATOM 680 C C . ARG A 1 83 ? 14.823 -0.126 -8.990 1.00 69.75 83 ARG A C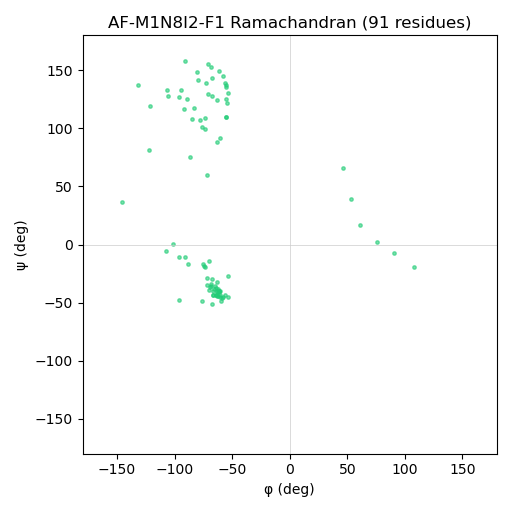 1
ATOM 682 O O . ARG A 1 83 ? 15.376 -0.023 -7.898 1.00 69.75 83 ARG A O 1
ATOM 689 N N . LYS A 1 84 ? 15.223 -1.011 -9.909 1.00 74.12 84 LYS A N 1
ATOM 690 C CA . LYS A 1 84 ? 16.369 -1.920 -9.713 1.00 74.12 84 LYS A CA 1
ATOM 691 C C . LYS A 1 84 ? 17.699 -1.175 -9.593 1.00 74.12 84 LYS A C 1
ATOM 693 O O . LYS A 1 84 ? 18.581 -1.609 -8.857 1.00 74.12 84 LYS A O 1
ATOM 698 N N . LYS A 1 85 ? 17.881 -0.072 -10.325 1.00 78.25 85 LYS A N 1
ATOM 699 C CA . LYS A 1 85 ? 19.049 0.808 -10.167 1.00 78.25 85 LYS A CA 1
ATOM 700 C C . LYS A 1 85 ? 19.047 1.504 -8.808 1.00 78.25 85 LYS A C 1
ATOM 702 O O . LYS A 1 85 ? 20.093 1.551 -8.175 1.00 78.25 85 LYS A O 1
ATOM 707 N N . ALA A 1 86 ? 17.901 2.017 -8.361 1.00 71.19 86 ALA A N 1
ATOM 708 C CA . ALA A 1 86 ? 17.788 2.680 -7.064 1.00 71.19 86 ALA A CA 1
ATOM 709 C C . ALA A 1 86 ? 18.090 1.727 -5.895 1.00 71.19 86 ALA A C 1
ATOM 711 O O . ALA A 1 86 ? 18.813 2.110 -4.984 1.00 71.19 86 ALA A O 1
ATOM 712 N N . ALA A 1 87 ? 17.608 0.480 -5.958 1.00 70.81 87 ALA A N 1
ATOM 713 C CA . ALA A 1 87 ? 17.906 -0.540 -4.951 1.00 70.81 87 ALA A CA 1
ATOM 714 C C . ALA A 1 87 ? 19.412 -0.847 -4.849 1.00 70.81 87 ALA A C 1
ATOM 716 O O . ALA A 1 87 ? 19.946 -0.850 -3.749 1.00 70.81 87 ALA A O 1
ATOM 717 N N . ARG A 1 88 ? 20.111 -1.009 -5.985 1.00 69.56 88 ARG A N 1
ATOM 718 C CA . ARG A 1 88 ? 21.569 -1.238 -5.997 1.00 69.56 88 ARG A CA 1
ATOM 719 C C . ARG A 1 88 ? 22.374 -0.091 -5.391 1.00 69.56 88 ARG A C 1
ATOM 721 O O . ARG A 1 88 ? 23.325 -0.343 -4.671 1.00 69.56 88 ARG A O 1
ATOM 728 N N . ARG A 1 89 ? 21.990 1.162 -5.651 1.00 71.38 89 ARG A N 1
ATOM 729 C CA . ARG A 1 89 ? 22.703 2.328 -5.098 1.00 71.38 89 ARG A CA 1
ATOM 730 C C . ARG A 1 89 ? 22.649 2.390 -3.569 1.00 71.38 89 ARG A C 1
ATOM 732 O O . ARG A 1 89 ? 23.605 2.843 -2.968 1.00 71.38 89 ARG A O 1
ATOM 739 N N . LEU A 1 90 ? 21.560 1.919 -2.960 1.00 67.38 90 LEU A N 1
ATOM 740 C CA . LEU A 1 90 ? 21.409 1.856 -1.501 1.00 67.38 90 LEU A CA 1
ATOM 741 C C . LEU A 1 90 ? 22.209 0.716 -0.853 1.00 67.38 90 LEU A C 1
ATOM 743 O O . LEU A 1 90 ? 22.369 0.714 0.359 1.00 67.38 90 LEU A O 1
ATOM 747 N N . GLU A 1 91 ? 22.653 -0.272 -1.633 1.00 66.88 91 GLU A N 1
ATOM 748 C CA . GLU A 1 91 ? 23.518 -1.361 -1.156 1.00 66.88 91 GLU A CA 1
ATOM 749 C C . GLU A 1 91 ? 25.012 -1.005 -1.264 1.00 66.88 91 GLU A C 1
ATOM 751 O O . GLU A 1 91 ? 25.848 -1.672 -0.658 1.00 66.88 91 GLU A O 1
ATOM 756 N N . GLU A 1 92 ? 25.346 0.025 -2.048 1.00 66.12 92 GLU A N 1
ATOM 757 C CA . GLU A 1 92 ? 26.712 0.513 -2.279 1.00 66.12 92 GLU A CA 1
ATOM 758 C C . GLU A 1 92 ? 27.101 1.699 -1.366 1.00 66.12 92 GLU A C 1
ATOM 760 O O . GLU A 1 92 ? 28.281 2.052 -1.315 1.00 66.12 92 GLU A O 1
ATOM 765 N N . GLU A 1 93 ? 26.139 2.290 -0.645 1.00 52.31 93 GLU A N 1
ATOM 766 C CA . GLU A 1 93 ? 26.318 3.347 0.374 1.00 52.31 93 GLU A CA 1
ATOM 767 C C . GLU A 1 93 ? 26.232 2.789 1.804 1.00 52.31 93 GLU A C 1
ATOM 769 O O . GLU A 1 93 ? 27.026 3.253 2.657 1.00 52.31 93 GLU A O 1
#

Nearest PDB structures (foldseek):
  2d8y-assembly1_A  TM=4.059E-01  e=5.432E+00  Homo sapiens
  2csz-assembly1_A  TM=3.089E-01  e=6.715E+00  Homo sapiens

Secondary structure (DSSP, 8-state):
------S-----PEEETTEEEPPPPPTTPPEE-TTT-PEEPTTTS-SSHHHHHHHHHHT--HHHHHHHHHHHHHHSTTHHHHHHHHHHHHHH-